Protein AF-A0A166QKB8-F1 (afdb_monomer_lite)

Secondary structure (DSSP, 8-state):
-------PPPP----EEEEEEEEEEEE---TTS-S----SPSEEEEEEEEEES-HHHHHHHHHHHHGGGEEE-SSTTEEEEES--SS--STTPEEEEEHHHHHHHHHHHHHHHHHHHHHHHHHHHHHHHHT-

Organism: Pseudomonas fluorescens (NCBI:txid294)

pLDDT: mean 83.7, std 17.53, range [38.09, 97.75]

Sequence (132 aa):
MNLATNQTPPRNTMTVVRGIVHDAKRVGYSEDGEGGFDSNPDRDDFTVIVIAGSEETFSEWFLEVGGCNIVGYSDPMQFSEIGPSQWKIQDGTVIEISFAEFLAARLDFMKNAALQNVNRMAFLALQRIQNS

Radius of gyration: 21.85 Å; chains: 1; bounding box: 47×72×65 Å

Structure (mmCIF, N/CA/C/O backbone):
data_AF-A0A166QKB8-F1
#
_entry.id   AF-A0A166QKB8-F1
#
loop_
_atom_site.group_PDB
_atom_site.id
_atom_site.type_symbol
_atom_site.label_atom_id
_atom_site.label_alt_id
_atom_site.label_comp_id
_atom_site.label_asym_id
_atom_site.label_entity_id
_atom_site.label_seq_id
_atom_site.pdbx_PDB_ins_code
_atom_site.Cartn_x
_atom_site.Cartn_y
_atom_site.Cartn_z
_atom_site.occupancy
_atom_site.B_iso_or_equiv
_atom_site.auth_seq_id
_atom_site.auth_comp_id
_atom_site.auth_asym_id
_atom_site.auth_atom_id
_atom_site.pdbx_PDB_model_num
ATOM 1 N N . MET A 1 1 ? 0.540 -47.798 27.116 1.00 40.91 1 MET A N 1
ATOM 2 C CA . MET A 1 1 ? 0.309 -46.389 27.489 1.00 40.91 1 MET A CA 1
ATOM 3 C C . MET A 1 1 ? 1.318 -45.566 26.699 1.00 40.91 1 MET A C 1
ATOM 5 O O . MET A 1 1 ? 2.480 -45.559 27.065 1.00 40.91 1 MET A O 1
ATOM 9 N N . ASN A 1 2 ? 0.916 -45.016 25.551 1.00 38.09 2 ASN A N 1
ATOM 10 C CA . ASN A 1 2 ? 1.770 -44.182 24.701 1.00 38.09 2 ASN A CA 1
ATOM 11 C C . ASN A 1 2 ? 1.088 -42.821 24.583 1.00 38.09 2 ASN A C 1
ATOM 13 O O . ASN A 1 2 ? 0.041 -42.705 23.949 1.00 38.09 2 ASN A O 1
ATOM 17 N N . LEU A 1 3 ? 1.659 -41.822 25.251 1.00 45.75 3 LEU A N 1
ATOM 18 C CA . LEU A 1 3 ? 1.300 -40.420 25.085 1.00 45.75 3 LEU A CA 1
ATOM 19 C C . LEU A 1 3 ? 1.896 -39.962 23.753 1.00 45.75 3 LEU A C 1
ATOM 21 O O . LEU A 1 3 ? 3.060 -39.575 23.689 1.00 45.75 3 LEU A O 1
ATOM 25 N N . ALA A 1 4 ? 1.112 -40.061 22.681 1.00 46.16 4 ALA A N 1
ATOM 26 C CA . ALA A 1 4 ? 1.430 -39.369 21.444 1.00 46.16 4 ALA A CA 1
ATOM 27 C C . ALA A 1 4 ? 1.291 -37.867 21.715 1.00 46.16 4 ALA A C 1
ATOM 29 O O . ALA A 1 4 ? 0.209 -37.351 21.992 1.00 46.16 4 ALA A O 1
ATOM 30 N N . THR A 1 5 ? 2.434 -37.197 21.722 1.00 49.69 5 THR A N 1
ATOM 31 C CA . THR A 1 5 ? 2.597 -35.760 21.880 1.00 49.69 5 THR A CA 1
ATOM 32 C C . THR A 1 5 ? 1.754 -35.004 20.857 1.00 49.69 5 THR A C 1
ATOM 34 O O . THR A 1 5 ? 1.950 -35.174 19.654 1.00 49.69 5 THR A O 1
ATOM 37 N N . ASN A 1 6 ? 0.871 -34.130 21.348 1.00 49.28 6 ASN A N 1
ATOM 38 C CA . ASN A 1 6 ? 0.303 -33.019 20.589 1.00 49.28 6 ASN A CA 1
ATOM 39 C C . ASN A 1 6 ? 1.448 -32.157 20.047 1.00 49.28 6 ASN A C 1
ATOM 41 O O . ASN A 1 6 ? 1.929 -31.253 20.727 1.00 49.28 6 ASN A O 1
ATOM 45 N N . GLN A 1 7 ? 1.896 -32.435 18.828 1.00 41.50 7 GLN A N 1
ATOM 46 C CA . GLN A 1 7 ? 2.637 -31.460 18.048 1.00 41.50 7 GLN A CA 1
ATOM 47 C C . GLN A 1 7 ? 1.619 -30.689 17.221 1.00 41.50 7 GLN A C 1
ATOM 49 O O . GLN A 1 7 ? 1.323 -31.023 16.077 1.00 41.50 7 GLN A O 1
ATOM 54 N N . THR A 1 8 ? 1.053 -29.651 17.835 1.00 46.25 8 THR A N 1
ATOM 55 C CA . THR A 1 8 ? 0.539 -28.523 17.063 1.00 46.25 8 THR A CA 1
ATOM 56 C C . THR A 1 8 ? 1.712 -28.041 16.204 1.00 46.25 8 THR A C 1
ATOM 58 O O . THR A 1 8 ? 2.770 -27.757 16.777 1.00 46.25 8 THR A O 1
ATOM 61 N N . PRO A 1 9 ? 1.599 -27.993 14.865 1.00 42.44 9 PRO A N 1
ATOM 62 C CA . PRO A 1 9 ? 2.675 -27.457 14.042 1.00 42.44 9 PRO A CA 1
ATOM 63 C C . PRO A 1 9 ? 2.993 -26.029 14.514 1.00 42.44 9 PRO A C 1
ATOM 65 O O . PRO A 1 9 ? 2.082 -25.339 14.995 1.00 42.44 9 PRO A O 1
ATOM 68 N N . PRO A 1 10 ? 4.260 -25.579 14.439 1.00 46.62 10 PRO A N 1
ATOM 69 C CA . PRO A 1 10 ? 4.602 -24.219 14.825 1.00 46.62 10 PRO A CA 1
ATOM 70 C C . PRO A 1 10 ? 3.690 -23.267 14.052 1.00 46.62 10 PRO A C 1
ATOM 72 O O . PRO A 1 10 ? 3.604 -23.341 12.826 1.00 46.62 10 PRO A O 1
ATOM 75 N N . ARG A 1 11 ? 2.957 -22.414 14.782 1.00 47.41 11 ARG A N 1
ATOM 76 C CA . ARG A 1 11 ? 2.225 -21.295 14.184 1.00 47.41 11 ARG A CA 1
ATOM 77 C C . ARG A 1 11 ? 3.206 -20.589 13.258 1.0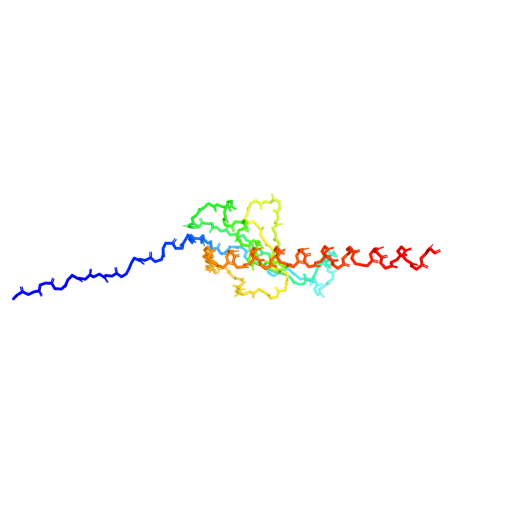0 47.41 11 ARG A C 1
ATOM 79 O O . ARG A 1 11 ? 4.257 -20.166 13.730 1.00 47.41 11 ARG A O 1
ATOM 86 N N . ASN A 1 12 ? 2.867 -20.481 11.976 1.00 46.25 12 ASN A N 1
ATOM 87 C CA . ASN A 1 12 ? 3.527 -19.563 11.058 1.00 46.25 12 ASN A CA 1
ATOM 88 C C . ASN A 1 12 ? 3.627 -18.200 11.754 1.00 46.25 12 ASN A C 1
ATOM 90 O O . ASN A 1 12 ? 2.634 -17.486 11.871 1.00 46.25 12 ASN A O 1
ATOM 94 N N . THR A 1 13 ? 4.810 -17.847 12.249 1.00 51.34 13 THR A N 1
ATOM 95 C CA . THR A 1 13 ? 5.153 -16.501 12.713 1.00 51.34 13 THR A CA 1
ATOM 96 C C . THR A 1 13 ? 5.354 -15.617 11.489 1.00 51.34 13 THR A C 1
ATOM 98 O O . THR A 1 13 ? 6.440 -15.101 11.250 1.00 51.34 13 THR A O 1
ATOM 101 N N . MET A 1 14 ? 4.321 -15.492 10.655 1.00 70.81 14 MET A N 1
ATOM 102 C CA . MET A 1 14 ? 4.263 -14.389 9.709 1.00 70.81 14 MET A CA 1
ATOM 103 C C . MET A 1 14 ? 4.102 -13.145 10.569 1.00 70.81 14 MET A C 1
ATOM 105 O O . MET A 1 14 ? 3.131 -13.044 11.313 1.00 70.81 14 MET A O 1
ATOM 109 N N . THR A 1 15 ? 5.077 -12.242 10.545 1.00 78.75 15 THR A N 1
ATOM 110 C CA . THR A 1 15 ? 4.891 -10.913 11.127 1.00 78.75 15 THR A CA 1
ATOM 111 C C . THR A 1 15 ? 3.632 -10.319 10.503 1.00 78.75 15 THR A C 1
ATOM 113 O O . THR A 1 15 ? 3.503 -10.311 9.278 1.00 78.75 15 THR A O 1
ATOM 116 N N . VAL A 1 16 ? 2.690 -9.905 11.348 1.00 90.56 16 VAL A N 1
ATOM 117 C CA . VAL A 1 16 ? 1.437 -9.272 10.935 1.00 90.56 16 VAL A CA 1
ATOM 118 C C . VAL A 1 16 ? 1.425 -7.864 11.505 1.00 90.56 16 VAL A C 1
ATOM 120 O O . VAL A 1 16 ? 1.606 -7.692 12.713 1.00 90.56 16 VAL A O 1
ATOM 123 N N . VAL A 1 17 ? 1.192 -6.878 10.645 1.00 95.75 17 VAL A N 1
ATOM 124 C CA . VAL A 1 17 ? 0.867 -5.506 11.051 1.00 95.75 17 VAL A CA 1
ATOM 125 C C . VAL A 1 17 ? -0.633 -5.284 10.893 1.00 95.75 17 VAL A C 1
ATOM 127 O O . VAL A 1 17 ? -1.253 -5.837 9.980 1.00 95.75 17 VAL A O 1
ATOM 130 N N . ARG A 1 18 ? -1.240 -4.540 11.823 1.00 97.12 18 ARG A N 1
ATOM 131 C CA . ARG A 1 18 ? -2.695 -4.343 11.877 1.00 97.12 18 ARG A CA 1
ATOM 132 C C . ARG A 1 18 ? -3.043 -2.898 12.191 1.00 97.12 18 ARG A C 1
ATOM 134 O O . ARG A 1 18 ? -2.484 -2.325 13.128 1.00 97.12 18 ARG A O 1
ATOM 141 N N . GLY A 1 19 ? -4.027 -2.365 11.481 1.00 97.19 19 GLY A N 1
ATOM 142 C CA . GLY A 1 19 ? -4.562 -1.025 11.689 1.00 97.19 19 GLY A CA 1
ATOM 143 C C . GLY A 1 19 ? -6.081 -0.995 11.566 1.00 97.19 19 GLY A C 1
ATOM 144 O O . GLY A 1 19 ? -6.673 -1.873 10.941 1.00 97.19 19 GLY A O 1
ATOM 145 N N . ILE A 1 20 ? -6.711 -0.006 12.193 1.00 97.75 20 ILE A N 1
ATOM 146 C CA . ILE A 1 20 ? -8.151 0.249 12.103 1.00 97.75 20 ILE A CA 1
ATOM 147 C C . ILE A 1 20 ? -8.359 1.558 11.352 1.00 97.75 20 ILE A C 1
ATOM 149 O O . ILE A 1 20 ? -7.730 2.560 11.682 1.00 97.75 20 ILE A O 1
ATOM 153 N N . VAL A 1 21 ? -9.241 1.544 10.359 1.00 97.31 21 VAL A N 1
ATOM 154 C CA . VAL A 1 21 ? -9.658 2.729 9.606 1.00 97.31 21 VAL A CA 1
ATOM 155 C C . VAL A 1 21 ? -10.524 3.637 10.480 1.00 97.31 21 VAL A C 1
ATOM 157 O O . VAL A 1 21 ? -11.459 3.171 11.137 1.00 97.31 21 VAL A O 1
ATOM 160 N N . HIS A 1 22 ? -10.219 4.929 10.449 1.00 96.31 22 HIS A N 1
ATOM 161 C CA . HIS A 1 22 ? -10.924 6.014 11.120 1.00 96.31 22 HIS A CA 1
ATOM 162 C C . HIS A 1 22 ? -11.097 7.208 10.180 1.00 96.31 22 HIS A C 1
ATOM 164 O O . HIS A 1 22 ? -10.306 7.396 9.254 1.00 96.31 22 HIS A O 1
ATOM 170 N N . ASP A 1 23 ? -12.101 8.035 10.466 1.00 94.00 23 ASP A N 1
ATOM 171 C CA . ASP A 1 23 ? -12.403 9.277 9.753 1.00 94.00 23 ASP A CA 1
ATOM 172 C C . ASP A 1 23 ? -12.525 9.085 8.231 1.00 94.00 23 ASP A C 1
ATOM 174 O O . ASP A 1 23 ? -12.141 9.957 7.447 1.00 94.00 23 ASP A O 1
ATOM 178 N N . ALA A 1 24 ? -13.052 7.930 7.809 1.00 92.19 24 ALA A N 1
ATOM 179 C CA . ALA A 1 24 ? -13.227 7.603 6.404 1.00 92.19 24 ALA A CA 1
ATOM 180 C C . ALA A 1 24 ? -14.270 8.530 5.774 1.00 92.19 24 ALA A C 1
ATOM 182 O O . ALA A 1 24 ? -15.445 8.538 6.154 1.00 92.19 24 ALA A O 1
ATOM 183 N N . LYS A 1 25 ? -13.847 9.295 4.771 1.00 90.75 25 LYS A N 1
ATOM 184 C CA . LYS A 1 25 ? -14.701 10.230 4.041 1.00 90.75 25 LYS A CA 1
ATOM 185 C C . LYS A 1 25 ? -14.535 10.038 2.540 1.00 90.75 25 LYS A C 1
ATOM 187 O O . LYS A 1 25 ? -13.422 10.027 2.018 1.00 90.75 25 LYS A O 1
ATOM 192 N N . ARG A 1 26 ? -15.664 9.979 1.836 1.00 86.56 26 ARG A N 1
ATOM 193 C CA . ARG A 1 26 ? -15.678 10.076 0.379 1.00 86.56 26 ARG A CA 1
ATOM 194 C C . ARG A 1 26 ? -15.398 11.520 -0.009 1.00 86.56 26 ARG A C 1
ATOM 196 O O . ARG A 1 26 ? -16.136 12.424 0.383 1.00 86.56 26 ARG A O 1
ATOM 203 N N . VAL A 1 27 ? -14.351 11.722 -0.793 1.00 80.56 27 VAL A N 1
ATOM 204 C CA . VAL A 1 27 ? -14.035 12.990 -1.441 1.00 80.56 27 VAL A CA 1
ATOM 205 C C . VAL A 1 27 ? -14.264 12.814 -2.934 1.00 80.56 27 VAL A C 1
ATOM 207 O O . VAL A 1 27 ? -13.623 11.990 -3.582 1.00 80.56 27 VAL A O 1
ATOM 210 N N . GLY A 1 28 ? -15.215 13.569 -3.466 1.00 68.81 28 GLY A N 1
ATOM 211 C CA . GLY A 1 28 ? -15.548 13.594 -4.885 1.00 68.81 28 GLY A CA 1
ATOM 212 C C . GLY A 1 28 ? -15.859 15.016 -5.330 1.00 68.81 28 GLY A C 1
ATOM 213 O O . GLY A 1 28 ? -15.805 15.957 -4.532 1.00 68.81 28 GLY A O 1
ATOM 214 N N . TYR A 1 29 ? -16.194 15.173 -6.606 1.00 60.84 29 TYR A N 1
ATOM 215 C CA . TYR A 1 29 ? -16.632 16.456 -7.151 1.00 60.84 29 TYR A CA 1
ATOM 216 C C . TYR A 1 29 ? -17.857 16.980 -6.390 1.00 60.84 29 TYR A C 1
ATOM 218 O O . TYR A 1 29 ? -18.807 16.235 -6.147 1.00 60.84 29 TYR A O 1
ATOM 226 N N . SER A 1 30 ? -17.871 18.269 -6.040 1.00 56.19 30 SER A N 1
ATOM 227 C CA . SER A 1 30 ? -19.089 18.886 -5.514 1.00 56.19 30 SER A CA 1
ATOM 228 C C . SER A 1 30 ? -20.119 18.981 -6.643 1.00 56.19 30 SER A C 1
ATOM 230 O O . SER A 1 30 ? -19.934 19.749 -7.590 1.00 56.19 30 SER A O 1
ATOM 232 N N . GLU A 1 31 ? -21.200 18.207 -6.563 1.00 52.66 31 GLU A N 1
ATOM 233 C CA . GLU A 1 31 ? -22.272 18.234 -7.571 1.00 52.66 31 GLU A CA 1
ATOM 234 C C . GLU A 1 31 ? -23.008 19.589 -7.627 1.00 52.66 31 GLU A C 1
ATOM 236 O O . GLU A 1 31 ? -23.644 19.904 -8.631 1.00 52.66 31 GLU A O 1
ATOM 241 N N . ASP A 1 32 ? -22.904 20.406 -6.575 1.00 58.69 32 ASP A N 1
ATOM 242 C CA . ASP A 1 32 ? -23.545 21.721 -6.445 1.00 58.69 32 ASP A CA 1
ATOM 243 C C . ASP A 1 32 ? -22.712 22.892 -7.000 1.00 58.69 32 ASP A C 1
ATOM 245 O O . ASP A 1 32 ? -23.219 24.008 -7.117 1.00 58.69 32 ASP A O 1
ATOM 249 N N . GLY A 1 33 ? -21.454 22.647 -7.383 1.00 50.69 33 GLY A N 1
ATOM 250 C CA . GLY A 1 33 ? -20.550 23.659 -7.934 1.00 50.69 33 GLY A CA 1
ATOM 251 C C . GLY A 1 33 ? -20.054 24.716 -6.937 1.00 50.69 33 GLY A C 1
ATOM 252 O O . GLY A 1 33 ? -19.409 25.671 -7.373 1.00 50.69 33 GLY A O 1
ATOM 253 N N . GLU A 1 34 ? -20.323 24.569 -5.633 1.00 57.81 34 GLU A N 1
ATOM 254 C CA . GLU A 1 34 ? -19.795 25.466 -4.588 1.00 57.81 34 GLU A CA 1
ATOM 255 C C . GLU A 1 34 ? -18.497 24.945 -3.945 1.00 57.81 34 GLU A C 1
ATOM 257 O O . GLU A 1 34 ? -17.808 25.679 -3.230 1.00 57.81 34 GLU A O 1
ATOM 262 N N . GLY A 1 35 ? -18.115 23.697 -4.227 1.00 53.50 35 GLY A N 1
ATOM 263 C CA . GLY A 1 35 ? -16.814 23.151 -3.864 1.00 53.50 35 GLY A CA 1
ATOM 264 C C . GLY A 1 35 ? -15.690 23.696 -4.744 1.00 53.50 35 GLY A C 1
ATOM 265 O O . GLY A 1 35 ? -15.864 23.998 -5.925 1.00 53.50 35 GLY A O 1
ATOM 266 N N . GLY A 1 36 ? -14.491 23.816 -4.168 1.00 54.12 36 GLY A N 1
ATOM 267 C CA . GLY A 1 36 ? -13.290 24.100 -4.951 1.00 54.12 36 GLY A CA 1
ATOM 268 C C . GLY A 1 36 ? -13.072 23.033 -6.031 1.00 54.12 36 GLY A C 1
ATOM 269 O O . GLY A 1 36 ? -13.515 21.898 -5.878 1.00 54.12 36 GLY A O 1
ATOM 270 N N . PHE A 1 37 ? -12.375 23.394 -7.113 1.00 49.03 37 PHE A N 1
ATOM 271 C CA . PHE A 1 37 ? -11.934 22.456 -8.150 1.00 49.03 37 PHE A CA 1
ATOM 272 C C . PHE A 1 37 ? -10.989 21.401 -7.549 1.00 49.03 37 PHE A C 1
ATOM 274 O O . PHE A 1 37 ? -9.769 21.518 -7.656 1.00 49.03 37 PHE A O 1
ATOM 281 N N . ASP A 1 38 ? -11.530 20.368 -6.909 1.00 55.44 38 ASP A N 1
ATOM 282 C CA . ASP A 1 38 ? -10.782 19.147 -6.665 1.00 55.44 38 ASP A CA 1
ATOM 283 C C . ASP A 1 38 ? -10.786 18.360 -7.976 1.00 55.44 38 ASP A C 1
ATOM 285 O O . ASP A 1 38 ? -11.745 17.680 -8.322 1.00 55.44 38 ASP A O 1
ATOM 289 N N . SER A 1 39 ? -9.727 18.538 -8.768 1.00 55.31 39 SER A N 1
ATOM 290 C CA . SER A 1 39 ? -9.529 17.835 -10.040 1.00 55.31 39 SER A CA 1
ATOM 291 C C . SER A 1 39 ? -9.210 16.351 -9.860 1.00 55.31 3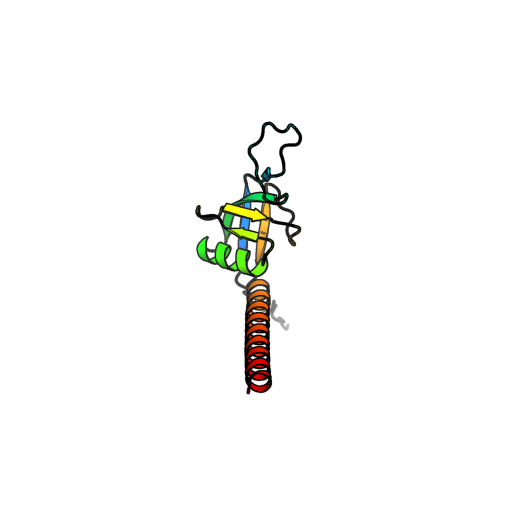9 SER A C 1
ATOM 293 O O . SER A 1 39 ? -8.967 15.650 -10.846 1.00 55.31 39 SER A O 1
ATOM 295 N N . ASN A 1 40 ? -9.114 15.878 -8.618 1.00 60.50 40 ASN A N 1
ATOM 296 C CA . ASN A 1 40 ? -8.777 14.497 -8.344 1.00 60.50 40 ASN A CA 1
ATOM 297 C C . ASN A 1 40 ? -9.995 13.588 -8.569 1.00 60.50 40 ASN A C 1
ATOM 299 O O . ASN A 1 40 ? -11.133 13.998 -8.348 1.00 60.50 40 ASN A O 1
ATOM 303 N N . PRO A 1 41 ? -9.768 12.346 -9.021 1.00 68.50 41 PRO A N 1
ATOM 304 C CA . PRO A 1 41 ? -10.818 11.335 -9.089 1.00 68.50 41 PRO A CA 1
ATOM 305 C C . PRO A 1 41 ? -11.453 11.099 -7.712 1.00 68.50 41 PRO A C 1
ATOM 307 O O . PRO A 1 41 ? -10.816 11.336 -6.680 1.00 68.50 41 PRO A O 1
ATOM 310 N N . ASP A 1 42 ? -12.689 10.589 -7.720 1.00 80.19 42 ASP A N 1
ATOM 311 C CA . ASP A 1 42 ? -13.371 10.139 -6.507 1.00 80.19 42 ASP A CA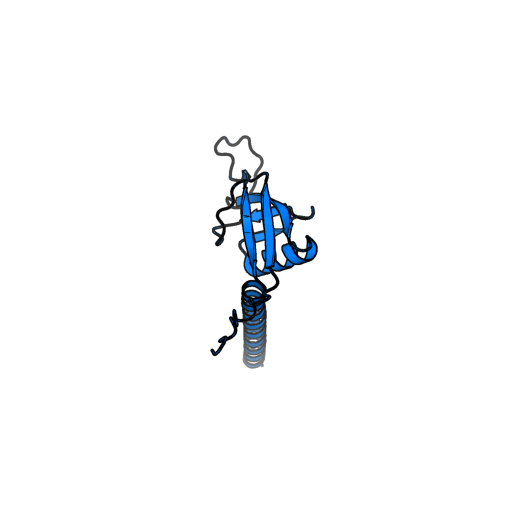 1
ATOM 312 C C . ASP A 1 42 ? -12.449 9.220 -5.702 1.00 80.19 42 ASP A C 1
ATOM 314 O O . ASP A 1 42 ? -11.919 8.231 -6.224 1.00 80.19 42 ASP A O 1
ATOM 318 N N . ARG A 1 43 ? -12.269 9.561 -4.430 1.00 86.19 43 ARG A N 1
ATOM 319 C CA . ARG A 1 43 ? -11.372 8.862 -3.514 1.00 86.19 43 ARG A CA 1
ATOM 320 C C . ARG A 1 43 ? -11.961 8.796 -2.120 1.00 86.19 43 ARG A C 1
ATOM 322 O O . ARG A 1 43 ? -12.774 9.639 -1.748 1.00 86.19 43 ARG A O 1
ATOM 329 N N . ASP A 1 44 ? -11.516 7.827 -1.344 1.00 90.38 44 ASP A N 1
ATOM 330 C CA . ASP A 1 44 ? -11.817 7.770 0.081 1.00 90.38 44 ASP A CA 1
ATOM 331 C C . ASP A 1 44 ? -10.571 8.192 0.861 1.00 90.38 44 ASP A C 1
ATOM 333 O O . ASP A 1 44 ? -9.550 7.513 0.806 1.00 90.38 44 ASP A O 1
ATOM 337 N N . ASP A 1 45 ? -10.642 9.327 1.555 1.00 92.25 45 ASP A N 1
ATOM 338 C CA . ASP A 1 45 ? -9.599 9.772 2.483 1.00 92.25 45 ASP A CA 1
ATOM 339 C C . ASP A 1 45 ? -9.876 9.165 3.862 1.00 92.25 45 ASP A C 1
ATOM 341 O O . ASP A 1 45 ? -11.024 9.146 4.311 1.00 92.25 45 ASP A O 1
ATOM 345 N N . PHE A 1 46 ? -8.842 8.687 4.549 1.00 94.81 46 PHE A N 1
ATOM 346 C CA . PHE A 1 46 ? -8.983 8.062 5.862 1.00 94.81 46 PHE A CA 1
ATOM 347 C C . PHE A 1 46 ? -7.690 8.116 6.677 1.00 94.81 46 PHE A C 1
ATOM 349 O O . PHE A 1 46 ? -6.589 8.269 6.147 1.00 94.81 46 PHE A O 1
ATOM 356 N N . THR A 1 47 ? -7.833 7.929 7.983 1.00 96.69 47 THR A N 1
ATOM 357 C CA . THR A 1 47 ? -6.728 7.747 8.926 1.00 96.69 47 THR A CA 1
ATOM 358 C C . THR A 1 47 ? -6.674 6.289 9.366 1.00 96.69 47 THR A C 1
ATOM 360 O O . THR A 1 47 ? -7.700 5.611 9.440 1.00 96.69 47 THR A O 1
ATOM 363 N N . VAL A 1 48 ? -5.488 5.782 9.693 1.00 97.00 48 VAL A N 1
ATOM 364 C CA . VAL A 1 48 ? -5.335 4.454 10.294 1.00 97.00 48 VAL A CA 1
ATOM 365 C C . VAL A 1 48 ? -4.750 4.551 11.697 1.00 97.00 48 VAL A C 1
ATOM 367 O O . VAL A 1 48 ? -3.687 5.119 11.907 1.00 97.00 48 VAL A O 1
ATOM 370 N N . ILE A 1 49 ? -5.409 3.924 12.669 1.00 97.00 49 ILE A N 1
ATOM 371 C CA . ILE A 1 49 ? -4.849 3.722 14.008 1.00 97.00 49 ILE A CA 1
ATOM 372 C C . ILE A 1 49 ? -4.203 2.341 14.055 1.00 97.00 49 ILE A C 1
ATOM 374 O O . ILE A 1 49 ? -4.887 1.323 13.923 1.00 97.00 49 ILE A O 1
ATOM 378 N N . VAL A 1 50 ? -2.887 2.289 14.254 1.00 96.62 50 VAL A N 1
ATOM 379 C CA . VAL A 1 50 ? -2.145 1.024 14.304 1.00 96.62 50 VAL A CA 1
ATOM 380 C C . VAL A 1 50 ? -2.350 0.339 15.651 1.00 96.62 50 VAL A C 1
ATOM 382 O O . VAL A 1 50 ? -2.080 0.897 16.711 1.00 96.62 50 VAL A O 1
ATOM 385 N N . ILE A 1 51 ? -2.832 -0.902 15.601 1.00 96.81 51 ILE A N 1
ATOM 386 C CA . ILE A 1 51 ? -3.162 -1.716 16.781 1.00 96.81 51 ILE A CA 1
ATOM 387 C C . ILE A 1 51 ? -2.210 -2.906 16.970 1.00 96.81 51 ILE A C 1
ATOM 389 O O . ILE A 1 51 ? -2.232 -3.549 18.019 1.00 96.81 51 ILE A O 1
ATOM 393 N N . ALA A 1 52 ? -1.387 -3.227 15.966 1.00 95.62 52 ALA A N 1
ATOM 394 C CA . ALA A 1 52 ? -0.299 -4.195 16.082 1.00 95.62 52 ALA A CA 1
ATOM 395 C C . ALA A 1 52 ? 0.832 -3.883 15.089 1.00 95.62 52 ALA A C 1
ATOM 397 O O . ALA A 1 52 ? 0.576 -3.685 13.902 1.00 95.62 52 ALA A O 1
ATOM 398 N N . GLY A 1 53 ? 2.079 -3.914 15.567 1.00 91.81 53 GLY A N 1
ATOM 399 C CA . GLY A 1 53 ? 3.255 -3.472 14.808 1.00 91.81 53 GLY A CA 1
ATOM 400 C C . GLY A 1 53 ? 3.600 -2.004 15.076 1.00 91.81 53 GLY A C 1
ATOM 401 O O . GLY A 1 53 ? 2.996 -1.374 15.941 1.00 91.81 53 GLY A O 1
ATOM 402 N N . SER A 1 54 ? 4.597 -1.473 14.368 1.00 93.81 54 SER A N 1
ATOM 403 C CA . SER A 1 54 ? 4.899 -0.036 14.370 1.00 93.81 54 SER A CA 1
ATOM 404 C C . SER A 1 54 ? 4.143 0.670 13.244 1.00 93.81 54 SER A C 1
ATOM 406 O O . SER A 1 54 ? 3.862 0.065 12.208 1.00 93.81 54 SER A O 1
ATOM 408 N N . GLU A 1 55 ? 3.854 1.959 13.425 1.00 94.38 55 GLU A N 1
ATOM 409 C CA . GLU A 1 55 ? 3.269 2.804 12.374 1.00 94.38 55 GLU A CA 1
ATOM 410 C C . GLU A 1 55 ? 4.152 2.862 11.130 1.00 94.38 55 GLU A C 1
ATOM 412 O O . GLU A 1 55 ? 3.654 2.751 10.016 1.00 94.38 55 GLU A O 1
ATOM 417 N N . GLU A 1 56 ? 5.470 2.942 11.310 1.00 93.44 56 GLU A N 1
ATOM 418 C CA . GLU A 1 56 ? 6.436 2.935 10.209 1.00 93.44 56 GLU A CA 1
ATOM 419 C C . GLU A 1 56 ? 6.319 1.664 9.354 1.00 93.44 56 GLU A C 1
ATOM 421 O O . GLU A 1 56 ? 6.144 1.752 8.139 1.00 93.44 56 GLU A O 1
ATOM 426 N N . THR A 1 57 ? 6.344 0.482 9.982 1.00 93.94 57 THR A N 1
ATOM 427 C CA . THR A 1 57 ? 6.227 -0.793 9.260 1.00 93.94 57 THR A CA 1
ATOM 428 C C . THR A 1 57 ? 4.833 -0.969 8.664 1.00 93.94 57 THR A C 1
ATOM 430 O O . THR A 1 57 ? 4.714 -1.454 7.542 1.00 93.94 57 THR A O 1
ATOM 433 N N . PHE A 1 58 ? 3.777 -0.556 9.372 1.00 95.8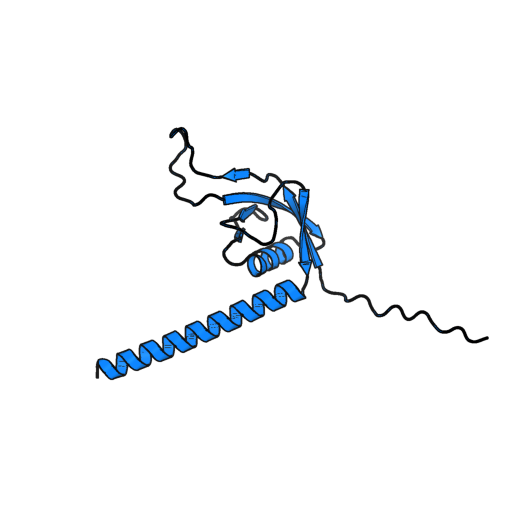1 58 PHE A N 1
ATOM 434 C CA . PHE A 1 58 ? 2.421 -0.579 8.827 1.00 95.81 58 PHE A CA 1
ATOM 435 C C . PHE A 1 58 ? 2.319 0.286 7.566 1.00 95.81 58 PHE A C 1
ATOM 437 O O . PHE A 1 58 ? 1.838 -0.198 6.547 1.00 95.81 58 PHE A O 1
ATOM 444 N N . SER A 1 59 ? 2.814 1.526 7.615 1.00 95.38 59 SER A N 1
ATOM 445 C CA . SER A 1 59 ? 2.794 2.464 6.489 1.00 95.38 59 SER A CA 1
ATOM 446 C C . SER A 1 59 ? 3.512 1.905 5.269 1.00 95.38 59 SER A C 1
ATOM 448 O O . SER A 1 59 ? 2.943 1.862 4.181 1.00 95.38 59 SER A O 1
ATOM 450 N N . GLU A 1 60 ? 4.747 1.424 5.456 1.00 94.31 60 GLU A N 1
ATOM 451 C CA . GLU A 1 60 ? 5.544 0.843 4.373 1.00 94.31 60 GLU A CA 1
ATOM 452 C C . GLU A 1 60 ? 4.794 -0.317 3.710 1.00 94.31 60 GLU A C 1
ATOM 454 O O . GLU A 1 60 ? 4.673 -0.371 2.486 1.00 94.31 60 GLU A O 1
ATOM 459 N N . TRP A 1 61 ? 4.260 -1.236 4.514 1.00 95.88 61 TRP A N 1
ATOM 460 C CA . TRP A 1 61 ? 3.611 -2.436 3.996 1.00 95.88 61 TRP A CA 1
ATOM 461 C C . TRP A 1 61 ? 2.268 -2.123 3.353 1.00 95.88 61 TRP A C 1
ATOM 463 O O . TRP A 1 61 ? 1.927 -2.714 2.331 1.00 95.88 61 TRP A O 1
ATOM 473 N N . PHE A 1 62 ? 1.516 -1.187 3.926 1.00 95.50 62 PHE A N 1
ATOM 474 C CA . PHE A 1 62 ? 0.223 -0.783 3.402 1.00 95.50 62 PHE A CA 1
ATOM 475 C C . PHE A 1 62 ? 0.351 -0.085 2.052 1.00 95.50 62 PHE A C 1
ATOM 477 O O . PHE A 1 62 ? -0.399 -0.414 1.136 1.00 95.50 62 PHE A O 1
ATOM 484 N N . LEU A 1 63 ? 1.345 0.791 1.888 1.00 94.31 63 LEU A N 1
ATOM 485 C CA . LEU A 1 63 ? 1.637 1.425 0.602 1.00 94.31 63 LEU A CA 1
ATOM 486 C C . LEU A 1 63 ? 2.118 0.409 -0.441 1.00 94.31 63 LEU A C 1
ATOM 488 O O . LEU A 1 63 ? 1.662 0.435 -1.581 1.00 94.31 63 LEU A O 1
ATOM 492 N N . GLU A 1 64 ? 3.002 -0.518 -0.063 1.00 94.50 64 GLU A N 1
ATOM 493 C CA . GLU A 1 64 ? 3.510 -1.534 -0.993 1.00 94.50 64 GLU A CA 1
ATOM 494 C C . GLU A 1 64 ? 2.394 -2.479 -1.471 1.00 94.50 64 GLU A C 1
ATOM 496 O O . GLU A 1 64 ? 2.275 -2.748 -2.665 1.00 94.50 64 GLU A O 1
ATOM 501 N N . VAL A 1 65 ? 1.548 -2.962 -0.554 1.00 94.94 65 VAL A N 1
ATOM 502 C CA . VAL A 1 65 ? 0.459 -3.901 -0.873 1.00 94.94 65 VAL A CA 1
ATOM 503 C C . VAL A 1 65 ? -0.730 -3.192 -1.530 1.00 94.94 65 VAL A C 1
ATOM 505 O O . VAL A 1 65 ? -1.367 -3.756 -2.417 1.00 94.94 65 VAL A O 1
ATOM 508 N N . GLY A 1 66 ? -1.032 -1.957 -1.124 1.00 91.69 66 GLY A N 1
ATOM 509 C CA . GLY A 1 66 ? -2.063 -1.125 -1.745 1.00 91.69 66 GLY A CA 1
ATOM 510 C C . GLY A 1 66 ? -1.704 -0.648 -3.152 1.00 91.69 66 GLY A C 1
ATOM 511 O O . GLY A 1 66 ? -2.594 -0.350 -3.953 1.00 91.69 66 GLY A O 1
ATOM 512 N N . GLY A 1 67 ? -0.411 -0.630 -3.483 1.00 89.75 67 GLY A N 1
ATOM 513 C CA . GLY A 1 67 ? 0.081 -0.296 -4.811 1.00 89.75 67 GLY A CA 1
ATOM 514 C C . GLY A 1 67 ? -0.323 1.115 -5.232 1.00 89.75 67 GLY A C 1
ATOM 515 O O . GLY A 1 67 ? -0.264 2.057 -4.452 1.00 89.75 67 GLY A O 1
ATOM 516 N N . CYS A 1 68 ? -0.750 1.280 -6.486 1.00 85.38 68 CYS A N 1
ATOM 517 C CA . CYS A 1 68 ? -1.145 2.589 -7.016 1.00 85.38 68 CYS A CA 1
ATOM 518 C C . CYS A 1 68 ? -2.490 3.108 -6.492 1.00 85.38 68 CYS A C 1
ATOM 520 O O . CYS A 1 68 ? -2.814 4.265 -6.749 1.00 85.38 68 CYS A O 1
ATOM 522 N N . ASN A 1 69 ? -3.266 2.268 -5.804 1.00 90.12 69 ASN A N 1
ATOM 523 C CA . ASN A 1 69 ? -4.604 2.631 -5.347 1.00 90.12 69 ASN A CA 1
ATOM 524 C C . ASN A 1 69 ? -4.583 3.228 -3.941 1.00 90.12 69 ASN A C 1
ATOM 526 O O . ASN A 1 69 ? -5.576 3.816 -3.546 1.00 90.12 69 ASN A O 1
ATOM 530 N N . ILE A 1 70 ? -3.480 3.107 -3.196 1.00 93.56 70 ILE A N 1
ATOM 531 C CA . ILE A 1 70 ? -3.328 3.706 -1.868 1.00 93.56 70 ILE A CA 1
ATOM 532 C C . ILE A 1 70 ? -2.205 4.739 -1.910 1.00 93.56 70 ILE A C 1
ATOM 534 O O . ILE A 1 70 ? -1.085 4.444 -2.324 1.00 93.56 70 ILE A O 1
ATOM 538 N N . VAL A 1 71 ? -2.494 5.955 -1.454 1.00 90.94 71 VAL A N 1
ATOM 539 C CA . VAL A 1 71 ? -1.533 7.063 -1.394 1.00 90.94 71 VAL A CA 1
ATOM 540 C C . VAL A 1 71 ? -1.426 7.555 0.041 1.00 90.94 71 VAL A C 1
ATOM 542 O O . VAL A 1 71 ? -2.444 7.720 0.699 1.00 90.94 71 VAL A O 1
ATOM 545 N N . GLY A 1 72 ? -0.208 7.788 0.532 1.00 89.75 72 GLY A N 1
ATOM 546 C CA . GLY A 1 72 ? 0.033 8.378 1.852 1.00 89.75 72 GLY A CA 1
ATOM 547 C C . GLY A 1 72 ? 0.173 9.901 1.795 1.00 89.75 72 GLY A C 1
ATOM 548 O O . GLY A 1 72 ? 0.728 10.440 0.833 1.00 89.75 72 GLY A O 1
ATOM 549 N N . TYR A 1 73 ? -0.291 10.587 2.838 1.00 85.12 73 TYR A N 1
ATOM 550 C CA . TYR A 1 73 ? -0.119 12.031 3.025 1.00 85.12 73 TYR A CA 1
ATOM 551 C C . TYR A 1 73 ? 1.078 12.378 3.928 1.00 85.12 73 TYR A C 1
ATOM 553 O O . TYR A 1 73 ? 1.759 11.508 4.465 1.00 85.12 73 TYR A O 1
ATOM 561 N N . SER A 1 74 ? 1.365 13.679 4.072 1.00 70.88 74 SER A N 1
ATOM 562 C CA . SER A 1 74 ? 2.469 14.191 4.899 1.00 70.88 74 SER A CA 1
ATOM 563 C C . SER A 1 74 ? 2.251 14.032 6.406 1.00 70.88 74 SER A C 1
ATOM 565 O O . SER A 1 74 ? 3.220 14.119 7.158 1.00 70.88 74 SER A O 1
ATOM 567 N N . ASP A 1 75 ? 1.001 13.852 6.844 1.00 76.75 75 ASP A N 1
ATOM 568 C CA . ASP A 1 75 ? 0.690 13.496 8.228 1.00 76.75 75 ASP A CA 1
ATOM 569 C C . ASP A 1 75 ? 0.787 11.968 8.373 1.00 76.75 75 ASP A C 1
ATOM 571 O O . ASP A 1 75 ? 0.177 11.252 7.566 1.00 76.75 75 ASP A O 1
ATOM 575 N N . PRO A 1 76 ? 1.570 11.435 9.329 1.00 75.12 76 PRO A N 1
ATOM 576 C CA . PRO A 1 76 ? 1.631 10.001 9.570 1.00 75.12 76 PRO A CA 1
ATOM 577 C C . PRO A 1 76 ? 0.234 9.379 9.694 1.00 75.12 76 PRO A C 1
ATOM 579 O O . PRO A 1 76 ? -0.637 9.870 10.403 1.00 75.12 76 PRO A O 1
ATOM 582 N N . MET A 1 77 ? 0.052 8.258 8.997 1.00 92.44 77 MET A N 1
ATOM 583 C CA . MET A 1 77 ? -1.153 7.423 8.992 1.00 92.44 77 MET A CA 1
ATOM 584 C C . MET A 1 77 ? -2.398 8.005 8.310 1.00 92.44 77 MET A C 1
ATOM 586 O O . MET A 1 77 ? -3.473 7.418 8.437 1.00 92.44 77 MET A O 1
ATOM 590 N N . GLN A 1 78 ? -2.273 9.090 7.548 1.00 94.81 78 GLN A N 1
ATOM 591 C CA . GLN A 1 78 ? -3.331 9.534 6.640 1.00 94.81 78 GLN A CA 1
ATOM 592 C C . GLN A 1 78 ? -3.117 8.976 5.231 1.00 94.81 78 GLN A C 1
ATOM 594 O O . GLN A 1 78 ? -2.018 9.067 4.673 1.00 94.81 78 GLN A O 1
ATOM 599 N N . PHE A 1 79 ? -4.184 8.438 4.644 1.00 94.88 79 PHE A N 1
ATOM 600 C CA . PHE A 1 79 ? -4.163 7.791 3.340 1.00 94.88 79 PHE A CA 1
ATOM 601 C C . PHE A 1 79 ? -5.366 8.190 2.482 1.00 94.88 79 PHE A C 1
ATOM 603 O O . PHE A 1 79 ? -6.408 8.592 2.999 1.00 94.88 79 PHE A O 1
ATOM 610 N N . SER A 1 80 ? -5.230 8.006 1.171 1.00 92.94 80 SER A N 1
ATOM 611 C CA . SER A 1 80 ? -6.345 8.006 0.225 1.00 92.94 80 SER A CA 1
ATOM 612 C C . SER A 1 80 ? -6.391 6.715 -0.561 1.00 92.94 80 SER A C 1
ATOM 614 O O . SER A 1 80 ? -5.366 6.259 -1.073 1.00 92.94 80 SER A O 1
ATOM 616 N N . GLU A 1 81 ? -7.595 6.188 -0.736 1.00 92.31 81 GLU A N 1
ATOM 617 C CA . GLU A 1 81 ? -7.901 5.167 -1.723 1.00 92.31 81 GLU A CA 1
ATOM 618 C C . GLU A 1 81 ? -8.354 5.833 -3.026 1.00 92.31 81 GLU A C 1
ATOM 620 O O . GLU A 1 81 ? -9.420 6.442 -3.091 1.00 92.31 81 GLU A O 1
ATOM 625 N N . ILE A 1 82 ? -7.537 5.712 -4.070 1.00 87.94 82 ILE A N 1
ATOM 626 C CA . ILE A 1 82 ? -7.803 6.224 -5.412 1.00 87.94 82 ILE A CA 1
ATOM 627 C C . ILE A 1 82 ? -8.137 5.032 -6.314 1.00 87.94 82 ILE A C 1
ATOM 629 O O . ILE A 1 82 ? -7.256 4.366 -6.858 1.00 87.94 82 ILE A O 1
ATOM 633 N N . GLY A 1 83 ? -9.432 4.763 -6.470 1.00 82.56 83 GLY A N 1
ATOM 634 C CA . GLY A 1 83 ? -9.931 3.577 -7.170 1.00 82.56 83 GLY A CA 1
ATOM 635 C C . GLY A 1 83 ? -10.002 2.332 -6.276 1.00 82.56 83 GLY A C 1
ATOM 636 O O . GLY A 1 83 ? -9.588 2.361 -5.127 1.00 82.56 83 GLY A O 1
ATOM 637 N N . PRO A 1 84 ? -10.559 1.217 -6.773 1.00 81.88 84 PRO A N 1
ATOM 638 C CA . PRO A 1 84 ? -10.861 0.065 -5.929 1.00 81.88 84 PRO A CA 1
ATOM 639 C C . PRO A 1 84 ? -9.588 -0.617 -5.409 1.00 81.88 84 PRO A C 1
ATOM 641 O O . PRO A 1 84 ? -8.786 -1.120 -6.200 1.00 81.88 84 PRO A O 1
ATOM 644 N N . SER A 1 85 ? -9.419 -0.703 -4.090 1.00 85.94 85 SER A N 1
ATOM 645 C CA . SER A 1 85 ? -8.456 -1.609 -3.459 1.00 85.94 85 SER A CA 1
ATOM 646 C C . SER A 1 85 ? -9.126 -2.916 -3.013 1.00 85.94 85 SER A C 1
ATOM 648 O O . SER A 1 85 ? -10.322 -3.146 -3.203 1.00 85.94 85 SER A O 1
ATOM 650 N N . GLN A 1 86 ? -8.331 -3.819 -2.436 1.00 86.88 86 GLN A N 1
ATOM 651 C CA . GLN A 1 86 ? -8.844 -5.054 -1.836 1.00 86.88 86 GLN A CA 1
ATOM 652 C C . GLN A 1 86 ? -9.567 -4.822 -0.501 1.00 86.88 86 GLN A C 1
ATOM 654 O O . GLN A 1 86 ? -10.270 -5.714 -0.022 1.00 86.88 86 GLN A O 1
ATOM 659 N N . TRP A 1 87 ? -9.386 -3.650 0.113 1.00 89.88 87 TRP A N 1
ATOM 660 C CA . TRP A 1 87 ? -10.030 -3.298 1.369 1.00 89.88 87 TRP A CA 1
ATOM 661 C C . TRP A 1 87 ? -11.274 -2.468 1.099 1.00 89.88 87 TRP A C 1
ATOM 663 O O . TRP A 1 87 ? -11.309 -1.619 0.218 1.00 89.88 87 TRP A O 1
ATOM 673 N N . LYS A 1 88 ? -12.313 -2.699 1.896 1.00 89.56 88 LYS A N 1
ATOM 674 C CA . LYS A 1 88 ? -13.490 -1.839 1.895 1.00 89.56 88 LYS A CA 1
ATOM 675 C C . LYS A 1 88 ? -13.242 -0.696 2.873 1.00 89.56 88 LYS A C 1
ATOM 677 O O . LYS A 1 88 ? -13.420 -0.896 4.069 1.00 89.56 88 LYS A O 1
ATOM 682 N N . ILE A 1 89 ? -12.822 0.468 2.391 1.00 92.00 89 ILE A N 1
ATOM 683 C CA . ILE A 1 89 ? -12.502 1.610 3.253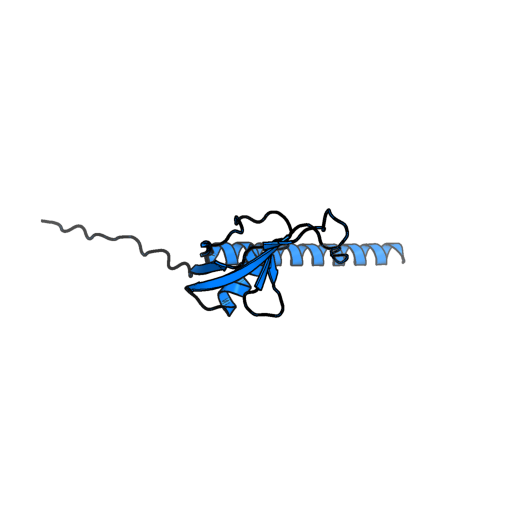 1.00 92.00 89 ILE A CA 1
ATOM 684 C C . ILE A 1 89 ? -13.787 2.184 3.872 1.00 92.00 89 ILE A C 1
ATOM 686 O O . ILE A 1 89 ? -14.630 2.772 3.205 1.00 92.00 89 ILE A O 1
ATOM 690 N N . GLN A 1 90 ? -13.964 1.944 5.169 1.00 93.88 90 GLN A N 1
ATOM 691 C CA . GLN A 1 90 ? -15.047 2.471 6.005 1.00 93.88 90 GLN A CA 1
ATOM 692 C C . GLN A 1 90 ? -14.589 2.433 7.470 1.00 93.88 90 GLN A C 1
ATOM 694 O O . GLN A 1 90 ? -13.777 1.571 7.829 1.00 93.88 90 GLN A O 1
ATOM 699 N N . ASP A 1 91 ? -15.129 3.306 8.319 1.00 95.75 91 ASP A N 1
ATOM 700 C CA . ASP A 1 91 ? -14.772 3.356 9.742 1.00 95.75 91 ASP A CA 1
ATOM 701 C C . ASP A 1 91 ? -14.899 1.992 10.433 1.00 95.75 91 ASP A C 1
ATOM 703 O O . ASP A 1 91 ? -15.862 1.243 10.239 1.00 95.75 91 ASP A O 1
ATOM 707 N N . GLY A 1 92 ? -13.896 1.663 11.247 1.00 96.44 92 GLY A N 1
ATOM 708 C CA . GLY A 1 92 ? -13.799 0.387 11.950 1.00 96.44 92 GLY A CA 1
ATOM 709 C C . GLY A 1 92 ? -13.290 -0.776 11.094 1.00 96.44 92 GLY A C 1
ATOM 710 O O . GLY A 1 92 ? -13.136 -1.882 11.617 1.00 96.44 92 GLY A O 1
ATOM 711 N N . THR A 1 93 ? -13.003 -0.566 9.804 1.00 95.94 93 THR A N 1
ATOM 712 C CA . THR A 1 93 ? -12.381 -1.601 8.966 1.00 95.94 93 THR A CA 1
ATOM 713 C C . THR A 1 93 ? -11.003 -1.937 9.493 1.00 95.94 93 THR A C 1
ATOM 715 O O . THR A 1 93 ? -10.173 -1.055 9.695 1.00 95.94 93 THR A O 1
ATOM 718 N N . VAL A 1 94 ? -10.752 -3.228 9.689 1.00 96.06 94 VAL A N 1
ATOM 719 C CA . VAL A 1 94 ? -9.446 -3.718 10.114 1.00 96.06 94 VAL A CA 1
ATOM 720 C C . VAL A 1 94 ? -8.637 -4.094 8.880 1.00 96.06 94 VAL A C 1
ATOM 722 O O . VAL A 1 94 ? -9.053 -4.939 8.088 1.00 96.06 94 VAL A O 1
ATOM 725 N N . ILE A 1 95 ? -7.477 -3.466 8.739 1.00 96.19 95 ILE A N 1
ATOM 726 C CA . ILE A 1 95 ? -6.476 -3.780 7.725 1.00 96.19 95 ILE A CA 1
ATOM 727 C C . ILE A 1 95 ? -5.430 -4.660 8.396 1.00 96.19 95 ILE A C 1
ATOM 729 O O . ILE A 1 95 ? -4.796 -4.249 9.369 1.00 96.19 95 ILE A O 1
ATOM 733 N N . GLU A 1 96 ? -5.254 -5.872 7.883 1.00 95.44 96 GLU A N 1
ATOM 734 C CA . GLU A 1 96 ? -4.230 -6.811 8.335 1.00 95.44 96 GLU A CA 1
ATOM 735 C C . GLU A 1 96 ? -3.330 -7.140 7.155 1.00 95.44 96 GLU A C 1
ATOM 737 O O . GLU A 1 96 ? -3.825 -7.444 6.071 1.00 95.44 96 GLU A O 1
ATOM 742 N N . ILE A 1 97 ? -2.017 -7.056 7.364 1.00 95.44 97 ILE A N 1
ATOM 743 C CA . ILE A 1 97 ? -1.034 -7.343 6.322 1.00 95.44 97 ILE A CA 1
ATOM 744 C C . ILE A 1 97 ? -0.011 -8.309 6.890 1.00 95.44 97 ILE A C 1
ATOM 746 O O . ILE A 1 97 ? 0.664 -8.026 7.886 1.00 95.44 97 ILE A O 1
ATOM 750 N N . SER A 1 98 ? 0.101 -9.465 6.251 1.00 94.50 98 SER A N 1
ATOM 751 C CA . SER A 1 98 ? 1.107 -10.465 6.567 1.00 94.50 98 SER A CA 1
ATOM 752 C C . SER A 1 98 ? 2.417 -10.196 5.829 1.00 94.50 98 SER A C 1
ATOM 754 O O . SER A 1 98 ? 2.452 -9.637 4.732 1.00 94.50 98 SER A O 1
ATOM 756 N N . PHE A 1 99 ? 3.518 -10.695 6.392 1.00 93.50 99 PHE A N 1
ATOM 757 C CA . PHE A 1 99 ? 4.823 -10.617 5.739 1.00 93.50 99 PHE A CA 1
ATOM 758 C C . PHE A 1 99 ? 4.842 -11.227 4.326 1.00 93.50 99 PHE A C 1
ATOM 760 O O . PHE A 1 99 ? 5.575 -10.730 3.478 1.00 93.50 99 PHE A O 1
ATOM 767 N N . ALA A 1 100 ? 4.063 -12.280 4.034 1.00 94.62 100 ALA A N 1
ATOM 768 C CA . ALA A 1 100 ? 4.061 -12.840 2.678 1.00 94.62 100 ALA A CA 1
ATOM 769 C C . ALA A 1 100 ? 3.313 -11.970 1.672 1.00 94.62 100 ALA A C 1
ATOM 771 O O . ALA A 1 100 ? 3.734 -11.935 0.522 1.00 94.62 100 ALA A O 1
ATOM 772 N N . GLU A 1 101 ? 2.248 -11.274 2.078 1.00 94.00 101 GLU A N 1
ATOM 773 C CA . GLU A 1 101 ? 1.568 -10.314 1.199 1.00 94.00 101 GLU A CA 1
ATOM 774 C C . GLU A 1 101 ? 2.509 -9.165 0.849 1.00 94.00 101 GLU A C 1
ATOM 776 O O . GLU A 1 101 ? 2.706 -8.870 -0.329 1.00 94.00 101 GLU A O 1
ATOM 781 N N . PHE A 1 102 ? 3.181 -8.605 1.860 1.00 94.94 102 PHE A N 1
ATOM 782 C CA . PHE A 1 102 ? 4.220 -7.599 1.654 1.00 94.94 102 PHE A CA 1
ATOM 783 C C . PHE A 1 102 ? 5.345 -8.115 0.747 1.00 94.94 102 PHE A C 1
ATOM 785 O O . PHE A 1 102 ? 5.692 -7.477 -0.245 1.00 94.94 102 PHE A O 1
ATOM 792 N N . LEU A 1 103 ? 5.906 -9.291 1.052 1.00 94.56 103 LEU A N 1
ATOM 793 C CA . LEU A 1 103 ? 7.005 -9.866 0.280 1.00 94.56 103 LEU A CA 1
ATOM 794 C C . LEU A 1 103 ? 6.597 -10.134 -1.173 1.00 94.56 103 LEU A C 1
ATOM 796 O O . LEU A 1 103 ? 7.382 -9.865 -2.079 1.00 94.56 103 LEU A O 1
ATOM 800 N N . ALA A 1 104 ? 5.389 -10.649 -1.406 1.00 94.94 104 ALA A N 1
ATOM 801 C CA . ALA A 1 104 ? 4.875 -10.893 -2.747 1.00 94.94 104 ALA A CA 1
ATOM 802 C C . ALA A 1 104 ? 4.741 -9.585 -3.539 1.00 94.94 104 ALA A C 1
ATOM 804 O O . ALA A 1 104 ? 5.284 -9.495 -4.642 1.00 94.94 104 ALA A O 1
ATOM 805 N N . ALA A 1 105 ? 4.115 -8.558 -2.951 1.00 94.25 105 ALA A N 1
ATOM 806 C CA . ALA A 1 105 ? 3.977 -7.241 -3.572 1.00 94.25 105 ALA A CA 1
ATOM 807 C C . ALA A 1 105 ? 5.349 -6.631 -3.913 1.00 94.25 105 ALA A C 1
ATOM 809 O O . ALA A 1 105 ? 5.590 -6.224 -5.052 1.00 94.25 105 ALA A O 1
ATOM 810 N N . ARG A 1 106 ? 6.297 -6.694 -2.970 1.00 95.12 106 ARG A N 1
ATOM 811 C CA . ARG A 1 106 ? 7.667 -6.194 -3.142 1.00 95.12 106 ARG A CA 1
ATOM 812 C C . ARG A 1 106 ? 8.427 -6.909 -4.255 1.00 95.12 106 ARG A C 1
ATOM 814 O O . ARG A 1 106 ? 9.125 -6.274 -5.048 1.00 95.12 106 ARG A O 1
ATOM 821 N N . LEU A 1 107 ? 8.323 -8.237 -4.322 1.00 96.31 107 LEU A N 1
ATOM 822 C CA . LEU A 1 107 ? 8.953 -9.031 -5.380 1.00 96.31 107 LEU A CA 1
ATOM 823 C C . LEU A 1 107 ? 8.371 -8.684 -6.754 1.00 96.31 107 LEU A C 1
ATOM 825 O O . LEU A 1 107 ? 9.130 -8.536 -7.716 1.00 96.31 107 LEU A O 1
ATOM 829 N N . ASP A 1 108 ? 7.054 -8.507 -6.847 1.00 95.25 108 ASP A N 1
ATOM 830 C CA . ASP A 1 108 ? 6.393 -8.111 -8.088 1.00 95.25 108 ASP A CA 1
ATOM 831 C C . ASP A 1 108 ? 6.775 -6.696 -8.529 1.00 95.25 108 ASP A C 1
ATOM 833 O O . ASP A 1 108 ? 7.071 -6.489 -9.712 1.00 95.25 108 ASP A O 1
ATOM 837 N N . PHE A 1 109 ? 6.865 -5.745 -7.596 1.00 91.50 109 PHE A N 1
ATOM 838 C CA . PHE A 1 109 ? 7.367 -4.400 -7.871 1.00 91.50 109 PHE A CA 1
ATOM 839 C C . PHE A 1 109 ? 8.790 -4.438 -8.442 1.00 91.50 109 PHE A C 1
ATOM 841 O O . PHE A 1 109 ? 9.047 -3.900 -9.524 1.00 91.50 109 PHE A O 1
ATOM 848 N N . MET A 1 110 ? 9.712 -5.138 -7.771 1.00 94.94 110 MET A N 1
ATOM 849 C CA . MET A 1 110 ? 11.104 -5.259 -8.222 1.00 94.94 110 MET A CA 1
ATOM 850 C C . MET A 1 110 ? 11.215 -5.936 -9.592 1.00 94.94 110 MET A C 1
ATOM 852 O O . MET A 1 110 ? 11.977 -5.481 -10.450 1.00 94.94 110 MET A O 1
ATOM 856 N N . LYS A 1 111 ? 10.435 -6.996 -9.828 1.00 96.44 111 LYS A N 1
ATOM 857 C CA . LYS A 1 111 ? 10.356 -7.679 -11.126 1.00 96.44 111 LYS A CA 1
ATOM 858 C C . LYS A 1 111 ? 9.914 -6.716 -12.229 1.00 96.44 111 LYS A C 1
ATOM 860 O O . LYS A 1 111 ? 10.558 -6.647 -13.276 1.00 96.44 111 LYS A O 1
ATOM 865 N N . ASN A 1 112 ? 8.847 -5.954 -12.000 1.00 93.69 112 ASN A N 1
ATOM 866 C CA . ASN A 1 112 ? 8.319 -5.004 -12.978 1.00 93.69 112 ASN A CA 1
ATOM 867 C C . ASN A 1 112 ? 9.306 -3.862 -13.255 1.00 93.69 112 ASN A C 1
ATOM 869 O O . ASN A 1 112 ? 9.532 -3.520 -14.417 1.00 93.69 112 ASN A O 1
ATOM 873 N N . ALA A 1 113 ? 9.959 -3.327 -12.222 1.00 93.44 113 ALA A N 1
ATOM 874 C CA . ALA A 1 113 ? 10.999 -2.312 -12.373 1.00 93.44 113 ALA A CA 1
ATOM 875 C C . ALA A 1 113 ? 12.193 -2.830 -13.197 1.00 93.44 113 ALA A C 1
ATOM 877 O O . ALA A 1 113 ? 12.689 -2.141 -14.093 1.00 93.44 113 ALA A O 1
ATOM 878 N N . ALA A 1 114 ? 12.633 -4.068 -12.951 1.00 96.25 114 ALA A N 1
ATOM 879 C CA . ALA A 1 114 ? 13.693 -4.701 -13.732 1.00 96.25 114 ALA A CA 1
ATOM 880 C C . ALA A 1 114 ? 13.297 -4.860 -15.210 1.00 96.25 114 ALA A C 1
ATOM 882 O O . ALA A 1 114 ? 14.072 -4.494 -16.097 1.00 96.25 114 ALA A O 1
ATOM 883 N N . LEU A 1 115 ? 12.078 -5.334 -15.488 1.00 96.38 115 LEU A N 1
ATOM 884 C CA . LEU A 1 115 ? 11.556 -5.468 -16.852 1.00 96.38 115 LEU A CA 1
ATOM 885 C C . LEU A 1 115 ? 11.487 -4.121 -17.582 1.00 96.38 115 LEU A C 1
ATOM 887 O O . LEU A 1 115 ? 11.925 -4.017 -18.728 1.00 96.38 115 LEU A O 1
ATOM 891 N N . GLN A 1 116 ? 10.990 -3.074 -16.921 1.00 95.12 116 GLN A N 1
ATOM 892 C CA . GLN A 1 116 ? 10.939 -1.728 -17.497 1.00 95.12 116 GLN A CA 1
ATOM 893 C C . GLN A 1 116 ? 12.337 -1.193 -17.829 1.00 95.12 116 GLN A C 1
ATOM 895 O O . GLN A 1 116 ? 12.537 -0.613 -18.898 1.00 95.12 116 GLN A O 1
ATOM 900 N N . ASN A 1 117 ? 13.324 -1.440 -16.965 1.00 96.69 117 ASN A N 1
ATOM 901 C 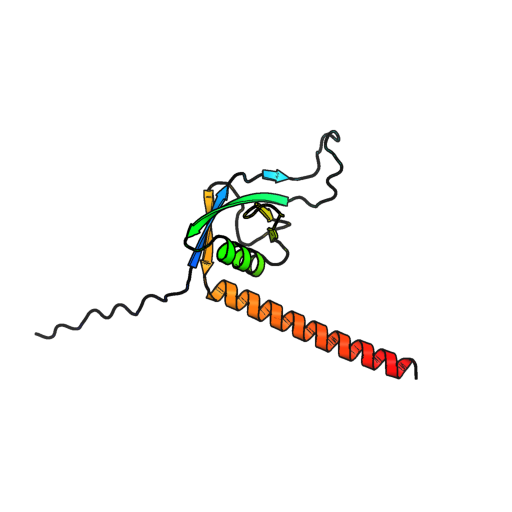CA . ASN A 1 117 ? 14.711 -1.060 -17.227 1.00 96.69 117 ASN A CA 1
ATOM 902 C C . ASN A 1 117 ? 15.298 -1.796 -18.438 1.00 96.69 117 ASN A C 1
ATOM 904 O O . ASN A 1 117 ? 15.924 -1.163 -19.289 1.00 96.69 117 ASN A O 1
ATOM 908 N N . VAL A 1 118 ? 15.068 -3.108 -18.558 1.00 96.25 118 VAL A N 1
ATOM 909 C CA . VAL A 1 118 ? 15.499 -3.890 -19.731 1.00 96.25 118 VAL A CA 1
ATOM 910 C C . VAL A 1 118 ? 14.858 -3.356 -21.012 1.00 96.25 118 VAL A C 1
ATOM 912 O O . VAL A 1 118 ? 15.564 -3.100 -21.988 1.00 96.25 118 VAL A O 1
ATOM 915 N N . ASN A 1 119 ? 13.549 -3.100 -20.994 1.00 95.69 119 ASN A N 1
ATOM 916 C CA . ASN A 1 119 ? 12.829 -2.543 -22.140 1.00 95.69 119 ASN A CA 1
ATOM 917 C C . ASN A 1 119 ? 13.371 -1.168 -22.545 1.00 95.69 119 ASN A C 1
ATOM 919 O O . ASN A 1 119 ? 13.585 -0.905 -23.729 1.00 95.69 119 ASN A O 1
ATOM 923 N N . ARG A 1 120 ? 13.657 -0.301 -21.567 1.00 95.31 120 ARG A N 1
ATOM 924 C CA . ARG A 1 120 ? 14.264 1.011 -21.811 1.00 95.31 120 ARG A CA 1
ATOM 925 C C . ARG A 1 120 ? 15.641 0.884 -22.460 1.00 95.31 120 ARG A C 1
ATOM 927 O O . ARG A 1 120 ? 15.926 1.606 -23.412 1.00 95.31 120 ARG A O 1
ATOM 934 N N . MET A 1 121 ? 16.492 -0.021 -21.973 1.00 96.62 121 MET A N 1
ATOM 935 C CA . MET A 1 121 ? 17.812 -0.258 -22.568 1.00 96.62 121 MET A CA 1
ATOM 936 C C . MET A 1 121 ? 17.702 -0.747 -24.015 1.00 96.62 121 MET A C 1
ATOM 938 O O . MET A 1 121 ? 18.402 -0.228 -24.884 1.00 96.62 121 MET A O 1
ATOM 942 N N . ALA A 1 122 ? 16.799 -1.694 -24.286 1.00 95.75 122 ALA A N 1
ATOM 943 C CA . ALA A 1 122 ? 16.558 -2.200 -25.635 1.00 95.75 122 ALA A CA 1
ATOM 944 C C . ALA A 1 122 ? 16.072 -1.090 -26.582 1.00 95.75 122 ALA A C 1
ATOM 946 O O . ALA A 1 122 ? 16.609 -0.934 -27.678 1.00 95.75 122 ALA A O 1
ATOM 947 N N . PHE A 1 123 ? 15.116 -0.268 -26.141 1.00 95.69 123 PHE A N 1
ATOM 948 C CA . PHE A 1 123 ? 14.617 0.872 -26.910 1.00 95.69 123 PHE A CA 1
ATOM 949 C C . PHE A 1 123 ? 15.731 1.869 -27.261 1.00 95.69 123 PHE A C 1
ATOM 951 O O . PHE A 1 123 ? 15.891 2.240 -28.424 1.00 95.69 123 PHE A O 1
ATOM 958 N N . LEU A 1 124 ? 16.548 2.260 -26.278 1.00 96.19 124 LEU A N 1
ATOM 959 C CA . LEU A 1 124 ? 17.666 3.184 -26.497 1.00 96.19 124 LEU A CA 1
ATOM 960 C C . LEU A 1 124 ? 18.728 2.599 -27.440 1.00 96.19 124 LEU A C 1
ATOM 962 O O . LEU A 1 124 ? 19.316 3.335 -28.232 1.00 96.19 124 LEU A O 1
ATOM 966 N N . ALA A 1 125 ? 18.976 1.289 -27.379 1.00 95.25 125 ALA A N 1
ATOM 967 C CA . ALA A 1 125 ? 19.887 0.616 -28.300 1.00 95.25 125 ALA A CA 1
ATOM 968 C C . ALA A 1 125 ? 19.359 0.644 -29.745 1.00 95.25 125 ALA A C 1
ATOM 970 O O . ALA A 1 125 ? 20.107 0.990 -30.658 1.00 95.25 125 ALA A O 1
ATOM 971 N N . LEU A 1 126 ? 18.068 0.361 -29.949 1.00 95.75 126 LEU A N 1
ATOM 972 C CA . LEU A 1 126 ? 17.429 0.427 -31.268 1.00 95.75 126 LEU A CA 1
ATOM 973 C C . LEU A 1 126 ? 17.469 1.842 -31.857 1.00 95.75 126 LEU A C 1
ATOM 975 O O . LEU A 1 126 ? 17.829 2.007 -33.020 1.00 95.75 126 LEU A O 1
ATOM 979 N N . GLN A 1 127 ? 17.181 2.868 -31.050 1.00 95.19 127 GLN A N 1
ATOM 980 C CA . GLN A 1 127 ? 17.270 4.262 -31.496 1.00 95.19 127 GLN A CA 1
ATOM 981 C C . GLN A 1 127 ? 18.685 4.655 -31.932 1.00 95.19 127 GLN A C 1
ATOM 983 O O . GLN A 1 127 ? 18.842 5.443 -32.861 1.00 95.19 127 GLN A O 1
ATOM 988 N N . ARG A 1 128 ? 19.728 4.127 -31.282 1.00 92.81 128 ARG A N 1
ATOM 989 C CA . ARG A 1 128 ? 21.117 4.398 -31.685 1.00 92.81 128 ARG A CA 1
ATOM 990 C C . ARG A 1 128 ? 21.448 3.793 -33.043 1.00 92.81 128 ARG A C 1
ATOM 992 O O . ARG A 1 128 ? 22.099 4.464 -33.825 1.00 92.81 128 ARG A O 1
ATOM 999 N N . ILE A 1 129 ? 20.970 2.579 -33.318 1.00 92.88 129 ILE A N 1
ATOM 1000 C CA . ILE A 1 129 ? 21.175 1.899 -34.607 1.00 92.88 129 ILE A CA 1
ATOM 1001 C C . ILE A 1 129 ? 20.427 2.619 -35.739 1.00 92.88 129 ILE A C 1
ATOM 1003 O O . ILE A 1 129 ? 20.915 2.686 -36.857 1.00 92.88 129 ILE A O 1
ATOM 1007 N N . GLN A 1 130 ? 19.237 3.159 -35.470 1.00 84.88 130 GLN A N 1
ATOM 1008 C CA . GLN A 1 130 ? 18.445 3.865 -36.487 1.00 84.88 130 GLN A CA 1
ATOM 1009 C C . GLN A 1 130 ? 18.985 5.259 -36.835 1.00 84.88 130 GLN A C 1
ATOM 1011 O O . GLN A 1 130 ? 18.683 5.773 -37.908 1.00 84.88 130 GLN A O 1
ATOM 1016 N N . ASN A 1 131 ? 19.748 5.875 -35.929 1.00 79.00 131 ASN A N 1
ATOM 1017 C CA . ASN A 1 131 ? 20.323 7.212 -36.102 1.00 79.00 131 ASN A CA 1
ATOM 1018 C C . ASN A 1 131 ? 21.812 7.189 -36.503 1.00 79.00 131 ASN A C 1
ATOM 1020 O O . ASN A 1 131 ? 22.445 8.246 -36.534 1.00 79.00 131 ASN A O 1
ATOM 1024 N N . SER A 1 132 ? 22.373 6.002 -36.753 1.00 66.00 132 SER A N 1
ATOM 1025 C CA . SER A 1 132 ? 23.741 5.772 -37.242 1.00 66.00 132 SER A CA 1
ATOM 1026 C C . SER A 1 132 ? 23.736 5.388 -38.712 1.00 66.00 132 SER A C 1
ATOM 1028 O O . SER A 1 132 ? 24.611 5.894 -39.445 1.00 66.00 132 SER A O 1
#

Foldseek 3Di:
DDPPDPPPDPPPPFPKWKWFKDPWDWDDDDPVPPDDPPVAHTKIKTFIDTPGDDLVVCVLQCCLLQDPQWDDDPPRRIIIGRDDGPFDRDGGGMDMDTNVSSVVSVVVVVVVVVVVVVVVVVVVVVVVVVVD